Protein AF-A0A2L0VP18-F1 (afdb_monomer_lite)

Secondary structure (DSSP, 8-state):
--HHHHHHHHHHHHHHHHHHHHHHHHHHHHHHHHHHHHHHHHHTT--HHHHHHHHHHHHHHHHHHHHHHHHHHHHHHHHHHHHIIIIITTS----SGGGGGS-HHHHHHHHHHHHTT-

Radius of gyration: 21.33 Å; chains: 1; bounding box: 54×25×55 Å

Foldseek 3Di:
DVLVLLVVLQVVQVVLVVVLVVLVVVLVVLVVVLVVPVVVCVVVVHDCVVCVVVVVVSVVVNVVSVVVNVVSVVVSVVSLVVCVVVPNVLADHHDDCVQVVDDPVNVVRNVVSVVVSD

pLDDT: mean 86.92, std 15.22, range [45.62, 98.31]

Sequence (118 aa):
MLKERLEIAQKLAKEVHDVENAIDNAILKIGVLTSSMPEAQAAAKLSAVASDGAFAHLQGAIAAMLSGRSSVVALHNELASIKDKVGLKNIVVGYGDAGKLLPAKARANRDMASAKAA

Structure (mmCIF, N/CA/C/O backbone):
data_AF-A0A2L0VP18-F1
#
_entry.id   AF-A0A2L0VP18-F1
#
loop_
_atom_site.group_PDB
_atom_site.id
_atom_site.type_symbol
_atom_site.label_atom_id
_atom_site.label_alt_id
_atom_site.label_comp_id
_atom_site.label_asym_id
_atom_site.label_entity_id
_atom_site.label_seq_id
_atom_site.pdbx_PDB_ins_code
_atom_site.Cartn_x
_atom_site.Cartn_y
_atom_site.Cartn_z
_atom_site.occupancy
_atom_site.B_iso_or_equiv
_atom_site.auth_seq_id
_atom_site.auth_comp_id
_atom_site.auth_asym_id
_atom_site.auth_atom_id
_atom_site.pdbx_PDB_model_num
ATOM 1 N N . MET A 1 1 ? 20.002 5.982 -27.482 1.00 77.50 1 MET A N 1
ATOM 2 C CA . MET A 1 1 ? 19.433 4.666 -27.893 1.00 77.50 1 MET A CA 1
ATOM 3 C C . MET A 1 1 ? 20.116 3.483 -27.187 1.00 77.50 1 MET A C 1
ATOM 5 O O . MET A 1 1 ? 21.335 3.422 -27.138 1.00 77.50 1 MET A O 1
ATOM 9 N N . LEU A 1 2 ? 19.332 2.575 -26.592 1.00 89.56 2 LEU A N 1
ATOM 10 C CA . LEU A 1 2 ? 19.684 1.582 -25.548 1.00 89.56 2 LEU A CA 1
ATOM 11 C C . LEU A 1 2 ? 20.191 2.169 -24.218 1.00 89.56 2 LEU A C 1
ATOM 13 O O . LEU A 1 2 ? 19.537 1.920 -23.213 1.00 89.56 2 LEU A O 1
ATOM 17 N N . LYS A 1 3 ? 21.247 2.997 -24.205 1.00 90.19 3 LYS A N 1
ATOM 18 C CA . LYS A 1 3 ? 21.699 3.712 -22.986 1.00 90.19 3 LYS A CA 1
ATOM 19 C C . LYS A 1 3 ? 20.579 4.576 -22.390 1.00 90.19 3 LYS A C 1
ATOM 21 O O . LYS A 1 3 ? 20.182 4.384 -21.255 1.00 90.19 3 LYS A O 1
ATOM 26 N N . GLU A 1 4 ? 19.978 5.419 -23.218 1.00 94.56 4 GLU A N 1
ATOM 27 C CA . GLU A 1 4 ? 18.822 6.251 -22.856 1.00 94.56 4 GLU A CA 1
ATOM 28 C C . GLU A 1 4 ? 17.604 5.436 -22.381 1.00 94.56 4 GLU A C 1
ATOM 30 O O . GLU A 1 4 ? 16.955 5.783 -21.401 1.00 94.56 4 GLU A O 1
ATOM 35 N N . ARG A 1 5 ? 17.318 4.291 -23.024 1.00 93.62 5 ARG A N 1
ATOM 36 C CA . ARG A 1 5 ? 16.239 3.393 -22.574 1.00 93.62 5 ARG A CA 1
ATOM 37 C C . ARG A 1 5 ? 16.542 2.801 -21.199 1.00 93.62 5 ARG A C 1
ATOM 39 O O . ARG A 1 5 ? 15.630 2.646 -20.396 1.00 93.62 5 ARG A O 1
ATOM 46 N N . LEU A 1 6 ? 17.805 2.465 -20.943 1.00 91.44 6 LEU A N 1
ATOM 47 C CA . LEU A 1 6 ? 18.261 1.961 -19.654 1.00 91.44 6 LEU A CA 1
ATOM 48 C C . LEU A 1 6 ? 18.150 3.032 -18.564 1.00 91.44 6 LEU A C 1
ATOM 50 O O . LEU A 1 6 ? 17.638 2.731 -17.493 1.00 91.44 6 LEU A O 1
ATOM 54 N N . GLU A 1 7 ? 18.566 4.266 -18.843 1.00 92.69 7 GLU A N 1
ATOM 55 C CA . GLU A 1 7 ? 18.447 5.398 -17.913 1.00 92.69 7 GLU A CA 1
ATOM 56 C C . GLU A 1 7 ? 16.981 5.665 -17.544 1.00 92.69 7 GLU A C 1
ATOM 58 O O . GLU A 1 7 ? 16.643 5.757 -16.363 1.00 92.69 7 GLU A O 1
ATOM 63 N N . ILE A 1 8 ? 16.085 5.686 -18.538 1.00 94.38 8 ILE A N 1
ATOM 64 C CA . ILE A 1 8 ? 14.638 5.817 -18.313 1.00 94.38 8 ILE A CA 1
ATOM 65 C C . ILE A 1 8 ? 14.114 4.647 -17.470 1.00 94.38 8 ILE A C 1
ATOM 67 O O . ILE A 1 8 ? 13.386 4.863 -16.504 1.00 94.38 8 ILE A O 1
ATOM 71 N N . ALA A 1 9 ? 14.499 3.409 -17.790 1.00 92.81 9 ALA A N 1
ATOM 72 C CA . ALA A 1 9 ? 14.044 2.231 -17.056 1.00 92.81 9 ALA A CA 1
ATOM 73 C C . ALA A 1 9 ? 14.539 2.218 -15.598 1.00 92.81 9 ALA A C 1
ATOM 75 O O . ALA A 1 9 ? 13.789 1.845 -14.701 1.00 92.81 9 ALA A O 1
ATOM 76 N N . GLN A 1 10 ? 15.775 2.655 -15.340 1.00 90.06 10 GLN A N 1
ATOM 77 C CA . GLN A 1 10 ? 16.325 2.790 -13.988 1.00 90.06 10 GLN A CA 1
ATOM 78 C C . GLN A 1 10 ? 15.606 3.873 -13.186 1.00 90.06 10 GLN A C 1
ATOM 80 O O . GLN A 1 10 ? 15.278 3.648 -12.020 1.00 90.06 10 GLN A O 1
ATOM 85 N N . LYS A 1 11 ? 15.318 5.019 -13.815 1.00 94.12 11 LYS A N 1
ATOM 86 C CA . LYS A 1 11 ? 14.524 6.087 -13.205 1.00 94.12 11 LYS A CA 1
ATOM 87 C C . LYS A 1 11 ? 13.139 5.572 -12.804 1.00 94.12 11 LYS A C 1
ATOM 89 O O . LYS A 1 11 ? 12.776 5.680 -11.638 1.00 94.12 11 LYS A O 1
ATOM 94 N N . LEU A 1 12 ? 12.409 4.954 -13.734 1.00 94.75 12 LEU A N 1
ATOM 95 C CA . LEU A 1 12 ? 11.067 4.427 -13.468 1.00 94.75 12 LEU A CA 1
ATOM 96 C C . LEU A 1 12 ? 11.078 3.320 -12.405 1.00 94.75 12 LEU A C 1
ATOM 98 O O . LEU A 1 12 ? 10.198 3.288 -11.552 1.00 94.75 12 LEU A O 1
ATOM 102 N N . ALA A 1 13 ? 12.086 2.443 -12.405 1.00 92.12 13 ALA A N 1
ATOM 103 C CA . ALA A 1 13 ? 12.225 1.414 -11.374 1.00 92.12 13 ALA A CA 1
ATOM 104 C C . ALA A 1 13 ? 12.418 2.015 -9.973 1.00 92.12 13 ALA A C 1
ATOM 106 O O . ALA A 1 13 ? 11.881 1.485 -9.002 1.00 92.12 13 ALA A O 1
ATOM 107 N N . LYS A 1 14 ? 13.157 3.127 -9.863 1.00 92.69 14 LYS A N 1
ATOM 108 C CA . LYS A 1 14 ? 13.273 3.866 -8.604 1.00 92.69 14 LYS A CA 1
ATOM 109 C C . LYS A 1 14 ? 11.932 4.490 -8.206 1.00 92.69 14 LYS A C 1
ATOM 111 O O . LYS A 1 14 ? 11.512 4.324 -7.069 1.00 92.69 14 LYS A O 1
ATOM 116 N N . GLU A 1 15 ? 11.268 5.183 -9.127 1.00 95.88 15 GLU A N 1
ATOM 117 C CA . GLU A 1 15 ? 10.007 5.882 -8.850 1.00 95.88 15 GLU A CA 1
ATOM 118 C C . GLU A 1 15 ? 8.898 4.921 -8.404 1.00 95.88 15 GLU A C 1
ATOM 120 O O . GLU A 1 15 ? 8.218 5.190 -7.418 1.00 95.88 15 GLU A O 1
ATOM 125 N N . VAL A 1 16 ? 8.749 3.770 -9.066 1.00 95.31 16 VAL A N 1
ATOM 126 C CA . VAL A 1 16 ? 7.778 2.739 -8.661 1.00 95.31 16 VAL A CA 1
ATOM 127 C C . VAL A 1 16 ? 8.083 2.223 -7.259 1.00 95.31 16 VAL A C 1
ATOM 129 O O . VAL A 1 16 ? 7.175 2.140 -6.437 1.00 95.31 16 VAL A O 1
ATOM 132 N N . HIS A 1 17 ? 9.352 1.946 -6.958 1.00 92.94 17 HIS A N 1
ATOM 133 C CA . HIS A 1 17 ? 9.749 1.494 -5.629 1.00 92.94 17 HIS A CA 1
ATOM 134 C C . HIS A 1 17 ? 9.495 2.550 -4.541 1.00 92.94 17 HIS A C 1
ATOM 136 O O . HIS A 1 17 ? 9.030 2.223 -3.449 1.00 92.94 17 HIS A O 1
ATOM 142 N N . ASP A 1 18 ? 9.768 3.827 -4.826 1.00 95.38 18 ASP A N 1
ATOM 143 C CA . ASP A 1 18 ? 9.471 4.924 -3.901 1.00 95.38 18 ASP A CA 1
ATOM 144 C C . ASP A 1 18 ? 7.958 5.009 -3.616 1.00 95.38 18 ASP A C 1
ATOM 146 O O . ASP A 1 18 ? 7.558 5.208 -2.467 1.00 95.38 18 ASP A O 1
ATOM 150 N N . VAL A 1 19 ? 7.114 4.811 -4.636 1.00 97.06 19 VAL A N 1
ATOM 151 C CA . VAL A 1 19 ? 5.649 4.785 -4.492 1.00 97.06 19 VAL A CA 1
ATOM 152 C C . VAL A 1 19 ? 5.182 3.573 -3.681 1.00 97.06 19 VAL A C 1
ATOM 154 O O . VAL A 1 19 ? 4.369 3.744 -2.774 1.00 97.06 19 VAL A O 1
ATOM 157 N N . GLU A 1 20 ? 5.699 2.370 -3.954 1.00 95.25 20 GLU A N 1
ATOM 158 C CA . GLU A 1 20 ? 5.408 1.157 -3.168 1.00 95.25 20 GLU A CA 1
ATOM 159 C C . GLU A 1 20 ? 5.714 1.389 -1.679 1.00 95.25 20 GLU A C 1
ATOM 161 O O . GLU A 1 20 ? 4.850 1.185 -0.824 1.00 95.25 20 GLU A O 1
ATOM 166 N N . ASN A 1 21 ? 6.899 1.925 -1.373 1.00 95.50 21 ASN A N 1
ATOM 167 C CA . ASN A 1 21 ? 7.305 2.246 -0.004 1.00 95.50 21 ASN A CA 1
ATOM 168 C C . ASN A 1 21 ? 6.419 3.320 0.640 1.00 95.50 21 ASN A C 1
ATOM 170 O O . ASN A 1 21 ? 6.121 3.250 1.833 1.00 95.50 21 ASN A O 1
ATOM 174 N N . ALA A 1 22 ? 6.017 4.346 -0.113 1.00 97.12 22 ALA A N 1
ATOM 175 C CA . ALA A 1 22 ? 5.146 5.399 0.400 1.00 97.12 22 ALA A CA 1
ATOM 176 C C . ALA A 1 22 ? 3.764 4.846 0.780 1.00 97.12 22 ALA A C 1
ATOM 178 O O . ALA A 1 22 ? 3.240 5.186 1.844 1.00 97.12 22 ALA A O 1
ATOM 179 N N . ILE A 1 23 ? 3.202 3.960 -0.046 1.00 96.88 23 ILE A N 1
ATOM 180 C CA . ILE A 1 23 ? 1.925 3.295 0.234 1.00 96.88 23 ILE A CA 1
ATOM 181 C C . ILE A 1 23 ? 2.050 2.376 1.451 1.00 96.88 23 ILE A C 1
ATOM 183 O O . ILE A 1 23 ? 1.207 2.445 2.344 1.00 96.88 23 ILE A O 1
ATOM 187 N N . ASP A 1 24 ? 3.110 1.574 1.544 1.00 96.62 24 ASP A N 1
ATOM 188 C CA . ASP A 1 24 ? 3.329 0.682 2.689 1.00 96.62 24 ASP A CA 1
ATOM 189 C C . ASP A 1 24 ? 3.483 1.471 4.003 1.00 96.62 24 ASP A C 1
ATOM 191 O O . ASP A 1 24 ? 2.895 1.117 5.029 1.00 96.62 24 ASP A O 1
ATOM 195 N N . ASN A 1 25 ? 4.183 2.609 3.970 1.00 97.69 25 ASN A N 1
ATOM 196 C CA . ASN A 1 25 ? 4.265 3.517 5.114 1.00 97.69 25 ASN A CA 1
ATOM 197 C C . ASN A 1 25 ? 2.904 4.134 5.475 1.00 97.69 25 ASN A C 1
ATOM 199 O O . ASN A 1 25 ? 2.586 4.263 6.659 1.00 97.69 25 ASN A O 1
ATOM 203 N N . ALA A 1 26 ? 2.083 4.501 4.488 1.00 97.62 26 ALA A N 1
ATOM 204 C CA . ALA A 1 26 ? 0.731 4.999 4.731 1.00 97.62 26 ALA A CA 1
ATOM 205 C C . ALA A 1 26 ? -0.166 3.920 5.366 1.00 97.62 26 ALA A C 1
ATOM 207 O O . ALA A 1 26 ? -0.871 4.206 6.335 1.00 97.62 26 ALA A O 1
ATOM 208 N N . ILE A 1 27 ? -0.067 2.670 4.897 1.00 98.06 27 ILE A N 1
ATOM 209 C CA . ILE A 1 27 ? -0.765 1.508 5.467 1.00 98.06 27 ILE A CA 1
ATOM 210 C C . ILE A 1 27 ? -0.335 1.267 6.923 1.00 98.06 27 ILE A C 1
ATOM 212 O O . ILE A 1 27 ? -1.162 0.976 7.787 1.00 98.06 27 ILE A O 1
ATOM 216 N N . LEU A 1 28 ? 0.946 1.442 7.244 1.00 98.31 28 LEU A N 1
ATOM 217 C CA . LEU A 1 28 ? 1.406 1.355 8.630 1.00 98.31 28 LEU A CA 1
ATOM 218 C C . LEU A 1 28 ? 0.738 2.424 9.507 1.00 98.31 28 LEU A C 1
ATOM 220 O O . LEU A 1 28 ? 0.237 2.118 10.590 1.00 98.31 28 LEU A O 1
ATOM 224 N N . LYS A 1 29 ? 0.701 3.681 9.050 1.00 98.19 29 LYS A N 1
ATOM 225 C CA . LYS A 1 29 ? 0.106 4.788 9.818 1.00 98.19 29 LYS A CA 1
ATOM 226 C C . LYS A 1 29 ? -1.404 4.636 9.985 1.00 98.19 29 LYS A C 1
ATOM 228 O O . LYS A 1 29 ? -1.907 4.897 11.078 1.00 98.19 29 LYS A O 1
ATOM 233 N N . ILE A 1 30 ? -2.118 4.176 8.955 1.00 97.25 30 ILE A N 1
ATOM 234 C CA . ILE A 1 30 ? -3.562 3.935 9.060 1.00 97.25 30 ILE A CA 1
ATOM 235 C C . ILE A 1 30 ? -3.865 2.762 9.998 1.00 97.25 30 ILE A C 1
ATOM 237 O O . ILE A 1 30 ? -4.838 2.827 10.742 1.00 97.25 30 ILE A O 1
ATOM 241 N N . GLY A 1 31 ? -3.006 1.737 10.045 1.00 97.56 31 GLY A N 1
ATOM 242 C CA . GLY A 1 31 ? -3.111 0.647 11.016 1.00 97.56 31 GLY A CA 1
ATOM 243 C C . GLY A 1 31 ? -3.010 1.141 12.461 1.00 97.56 31 GLY A C 1
ATOM 244 O O . GLY A 1 31 ? -3.858 0.806 13.283 1.00 97.56 31 GLY A O 1
ATOM 245 N N . VAL A 1 32 ? -2.039 2.014 12.759 1.00 98.19 32 VAL A N 1
ATOM 246 C CA . VAL A 1 32 ? -1.917 2.649 14.087 1.00 98.19 32 VAL A CA 1
ATOM 247 C C . VAL A 1 32 ? -3.176 3.448 14.435 1.00 98.19 32 VAL A C 1
ATOM 249 O O . VAL A 1 32 ? -3.711 3.301 15.534 1.00 98.19 32 VAL A O 1
ATOM 252 N N . LEU A 1 33 ? -3.684 4.254 13.496 1.00 97.50 33 LEU A N 1
ATOM 253 C CA . LEU A 1 33 ? -4.907 5.031 13.709 1.00 97.50 33 LEU A CA 1
ATOM 254 C C . LEU A 1 33 ? -6.114 4.120 13.981 1.00 97.50 33 LEU A C 1
ATOM 256 O O . LEU A 1 33 ? -6.865 4.370 14.923 1.00 97.50 33 LEU A O 1
ATOM 260 N N . THR A 1 34 ? -6.247 3.042 13.208 1.00 97.31 34 THR A N 1
ATOM 261 C CA . THR A 1 34 ? -7.323 2.046 13.334 1.00 97.31 34 THR A CA 1
ATOM 262 C C . THR A 1 34 ? -7.378 1.446 14.730 1.00 97.31 34 THR A C 1
ATOM 264 O O . THR A 1 34 ? -8.460 1.351 15.304 1.00 97.31 34 THR A O 1
ATOM 267 N N . SER A 1 35 ? -6.224 1.101 15.304 1.00 97.00 35 SER A N 1
ATOM 268 C CA . SER A 1 35 ? -6.151 0.585 16.674 1.00 97.00 35 SER A CA 1
ATOM 269 C C . SER A 1 35 ? -6.467 1.655 17.723 1.00 97.00 35 SER A C 1
ATOM 271 O O . SER A 1 35 ? -7.119 1.364 18.719 1.00 97.00 35 SER A O 1
ATOM 273 N N . SER A 1 36 ? -6.056 2.906 17.494 1.00 97.44 36 SER A N 1
ATOM 274 C CA . SER A 1 36 ? -6.240 3.993 18.469 1.00 97.44 36 SER A CA 1
ATOM 275 C C . SER A 1 36 ? -7.671 4.544 18.552 1.00 97.44 36 SER A C 1
ATOM 277 O O . SER A 1 36 ? -8.070 5.072 19.589 1.00 97.44 36 SER A O 1
ATOM 279 N N . MET A 1 37 ? -8.464 4.444 17.479 1.00 97.00 37 MET A N 1
ATOM 280 C CA . MET A 1 37 ? -9.805 5.039 17.429 1.00 97.00 37 MET A CA 1
ATOM 281 C C . MET A 1 37 ? -10.789 4.429 18.445 1.00 97.00 37 MET A C 1
ATOM 283 O O . MET A 1 37 ? -11.440 5.201 19.155 1.00 97.00 37 MET A O 1
ATOM 287 N N . PRO A 1 38 ? -10.898 3.091 18.589 1.00 95.88 38 PRO A N 1
ATOM 288 C CA . PRO A 1 38 ? -11.742 2.487 19.621 1.00 95.88 38 PRO A CA 1
ATOM 289 C C . PRO A 1 38 ? -11.305 2.857 21.045 1.00 95.88 38 PRO A C 1
ATOM 291 O O . PRO A 1 38 ? -12.154 3.109 21.900 1.00 95.88 38 PRO A O 1
ATOM 294 N N . GLU A 1 39 ? -9.994 2.935 21.300 1.00 96.31 39 GLU A N 1
ATOM 295 C CA . GLU A 1 39 ? -9.449 3.342 22.603 1.00 96.31 39 GLU A CA 1
ATOM 296 C C . GLU A 1 39 ? -9.832 4.789 22.939 1.00 96.31 39 GLU A C 1
ATOM 298 O O . GLU A 1 39 ? -10.341 5.064 24.028 1.00 96.31 39 GLU A O 1
ATOM 303 N N . ALA A 1 40 ? -9.660 5.709 21.984 1.00 96.25 40 ALA A N 1
ATOM 304 C CA . ALA A 1 40 ? -10.038 7.112 22.138 1.00 96.25 40 ALA A CA 1
ATOM 305 C C . ALA A 1 40 ? -11.546 7.276 22.377 1.00 96.25 40 ALA A C 1
ATOM 307 O O . ALA A 1 40 ? -11.966 8.060 23.229 1.00 96.25 40 ALA A O 1
ATOM 308 N N . GLN A 1 41 ? -12.367 6.498 21.670 1.00 96.00 41 GLN A N 1
ATOM 309 C CA . GLN A 1 41 ? -13.813 6.486 21.861 1.00 96.00 41 GLN A CA 1
ATOM 310 C C . GLN A 1 41 ? -14.200 6.022 23.273 1.00 96.00 41 GLN A C 1
ATOM 312 O O . GLN A 1 41 ? -15.029 6.661 23.926 1.00 96.00 41 GLN A O 1
ATOM 317 N N . ALA A 1 42 ? -13.588 4.937 23.757 1.00 95.38 42 ALA A N 1
ATOM 318 C CA . ALA A 1 42 ? -13.828 4.418 25.100 1.00 95.38 42 ALA A CA 1
ATOM 319 C C . ALA A 1 42 ? -13.397 5.425 26.178 1.00 95.38 42 ALA A C 1
ATOM 321 O O . ALA A 1 42 ? -14.161 5.698 27.107 1.00 95.38 42 ALA A O 1
ATOM 322 N N . ALA A 1 43 ? -12.220 6.039 26.025 1.00 97.12 43 ALA A N 1
ATOM 323 C CA . ALA A 1 43 ? -11.718 7.072 26.932 1.00 97.12 43 ALA A CA 1
ATOM 324 C C . ALA A 1 43 ? -12.645 8.300 26.990 1.00 97.12 43 ALA A C 1
ATOM 326 O O . ALA A 1 43 ? -12.861 8.869 28.060 1.00 97.12 43 ALA A O 1
ATOM 327 N N . ALA A 1 44 ? -13.250 8.667 25.858 1.00 97.12 44 ALA A N 1
ATOM 328 C CA . ALA A 1 44 ? -14.224 9.751 25.757 1.00 97.12 44 ALA A CA 1
ATOM 329 C C . ALA A 1 44 ? -15.644 9.369 26.224 1.00 97.12 44 ALA A C 1
ATOM 331 O O . ALA A 1 44 ? -16.536 10.217 26.199 1.00 97.12 44 ALA A O 1
ATOM 332 N N . LYS A 1 45 ? -15.876 8.119 26.657 1.00 96.69 45 LYS A N 1
ATOM 333 C CA . LYS A 1 45 ? -17.196 7.585 27.051 1.00 96.69 45 LYS A CA 1
ATOM 334 C C . LYS A 1 45 ? -18.261 7.739 25.954 1.00 96.69 45 LYS A C 1
ATOM 336 O O . LYS A 1 45 ? -19.440 7.934 26.248 1.00 96.69 45 LYS A O 1
ATOM 341 N N . LEU A 1 46 ? -17.848 7.650 24.689 1.00 95.19 46 LEU A N 1
ATOM 342 C CA . LEU A 1 46 ? -18.742 7.722 23.535 1.00 95.19 46 LEU A CA 1
ATOM 343 C C . LEU A 1 46 ? -19.302 6.335 23.193 1.00 95.19 46 LEU A C 1
ATOM 345 O O . LEU A 1 46 ? -18.590 5.327 23.232 1.00 95.19 46 LEU A O 1
ATOM 349 N N . SER A 1 47 ? -20.582 6.278 22.819 1.00 94.81 47 SER A N 1
ATOM 350 C CA . SER A 1 47 ? -21.181 5.047 22.294 1.00 94.81 47 SER A CA 1
ATOM 351 C C . SER A 1 47 ? -20.617 4.718 20.907 1.00 94.81 47 SER A C 1
ATOM 353 O O . SER A 1 47 ? -20.196 5.610 20.175 1.00 94.81 47 SER A O 1
ATOM 355 N N . ALA A 1 48 ? -20.654 3.442 20.516 1.00 90.25 48 ALA A N 1
ATOM 356 C CA . ALA A 1 48 ? -20.222 3.012 19.180 1.00 90.25 48 ALA A CA 1
ATOM 357 C C . ALA A 1 48 ? -21.017 3.678 18.047 1.00 90.25 48 ALA A C 1
ATOM 359 O O . ALA A 1 48 ? -20.471 3.978 16.994 1.00 90.25 48 ALA A O 1
ATOM 360 N N . VAL A 1 49 ? -22.294 3.982 18.287 1.00 94.38 49 VAL A N 1
ATOM 361 C CA . VAL A 1 49 ? -23.144 4.674 17.310 1.00 94.38 49 VAL A CA 1
ATOM 362 C C . VAL A 1 49 ? -22.641 6.096 17.036 1.00 94.38 49 VAL A C 1
ATOM 364 O O . VAL A 1 49 ? -22.765 6.583 15.918 1.00 94.38 49 VAL A O 1
ATOM 367 N N . ALA A 1 50 ? -22.040 6.765 18.028 1.00 92.12 50 ALA A N 1
ATOM 368 C CA . ALA A 1 50 ? -21.564 8.139 17.877 1.00 92.12 50 ALA A CA 1
ATOM 369 C C . ALA A 1 50 ? -20.369 8.273 16.911 1.00 92.12 50 ALA A C 1
ATOM 371 O O . ALA A 1 50 ? -20.139 9.356 16.378 1.00 92.12 50 ALA A O 1
ATOM 372 N N . SER A 1 51 ? -19.610 7.197 16.684 1.00 91.31 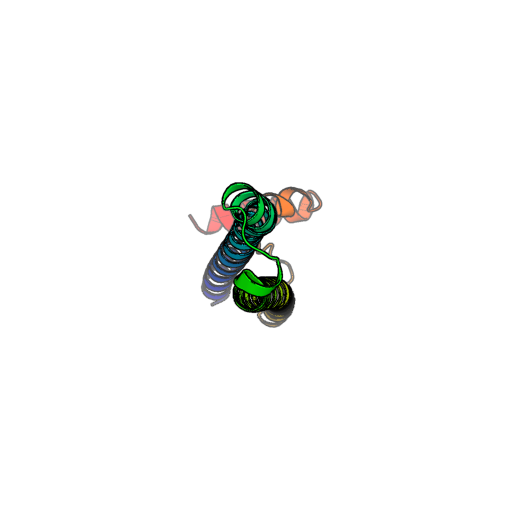51 SER A N 1
ATOM 373 C CA . SER A 1 51 ? -18.393 7.176 15.859 1.00 91.31 51 SER A CA 1
ATOM 374 C C . SER A 1 51 ? -18.516 6.322 14.592 1.00 91.31 51 SER A C 1
ATOM 376 O O . SER A 1 51 ? -17.576 6.302 13.798 1.00 91.31 51 SER A O 1
ATOM 378 N N . ASP A 1 52 ? -19.649 5.650 14.365 1.00 94.31 52 ASP A N 1
ATOM 379 C CA . ASP A 1 52 ? -19.848 4.695 13.263 1.00 94.31 52 ASP A CA 1
ATOM 380 C C . ASP A 1 52 ? -19.469 5.279 11.889 1.00 94.31 52 ASP A C 1
ATOM 382 O O . ASP A 1 52 ? -18.672 4.704 11.148 1.00 94.31 52 ASP A O 1
ATOM 386 N N . GLY A 1 53 ? -19.913 6.507 11.596 1.00 97.19 53 GLY A N 1
ATOM 387 C CA . GLY A 1 53 ? -19.546 7.204 10.359 1.00 97.19 53 GLY A CA 1
ATOM 388 C C . GLY A 1 53 ? -18.038 7.457 10.211 1.00 97.19 53 GLY A C 1
ATOM 389 O O . GLY A 1 53 ? -17.496 7.358 9.110 1.00 97.19 53 GLY A O 1
ATOM 390 N N . ALA A 1 54 ? -17.324 7.721 11.310 1.00 96.00 54 ALA A N 1
ATOM 391 C CA . ALA A 1 54 ? -15.870 7.879 11.280 1.00 96.00 54 ALA A CA 1
ATOM 392 C C . ALA A 1 54 ? -15.168 6.547 10.968 1.00 96.00 54 ALA A C 1
ATOM 394 O O . ALA A 1 54 ? -14.224 6.524 10.175 1.00 96.00 54 ALA A O 1
ATOM 395 N N . PHE A 1 55 ? -15.654 5.433 11.526 1.00 96.62 55 PHE A N 1
ATOM 396 C CA . PHE A 1 55 ? -15.158 4.096 11.190 1.00 96.62 55 PHE A CA 1
ATOM 397 C C . PHE A 1 55 ? -15.467 3.705 9.741 1.00 96.62 55 PHE A C 1
ATOM 399 O O . PHE A 1 55 ? -14.612 3.106 9.090 1.00 96.62 55 PHE A O 1
ATOM 406 N N . ALA A 1 56 ? -16.615 4.107 9.190 1.00 97.88 56 ALA A N 1
ATOM 407 C CA . ALA A 1 56 ? -16.929 3.899 7.777 1.00 97.88 56 ALA A CA 1
ATOM 408 C C . ALA A 1 56 ? -15.942 4.634 6.847 1.00 97.88 56 ALA A C 1
ATOM 410 O O . ALA A 1 56 ? -15.459 4.064 5.864 1.00 97.88 56 ALA A O 1
ATOM 411 N N . HIS A 1 57 ? -15.569 5.877 7.173 1.00 98.12 57 HIS A N 1
ATOM 412 C CA . HIS A 1 57 ? -14.534 6.606 6.430 1.00 98.12 57 HIS A CA 1
ATOM 413 C C . HIS A 1 57 ? -13.151 5.963 6.570 1.00 98.12 57 HIS A C 1
ATOM 415 O O . HIS A 1 57 ? -12.436 5.832 5.573 1.00 98.12 57 HIS A O 1
ATOM 421 N N . LEU A 1 58 ? -12.789 5.523 7.779 1.00 97.50 58 LEU A N 1
ATOM 422 C CA . LEU A 1 58 ? -11.542 4.802 8.021 1.00 97.50 58 LEU A CA 1
ATOM 423 C C . LEU A 1 58 ? -11.479 3.510 7.190 1.00 97.50 58 LEU A C 1
ATOM 425 O O . LEU A 1 58 ? -10.480 3.270 6.515 1.00 97.50 58 LEU A O 1
ATOM 429 N N . GLN A 1 59 ? -12.554 2.717 7.172 1.00 97.81 59 GLN A N 1
ATOM 430 C CA . GLN A 1 59 ? -12.668 1.520 6.337 1.00 97.81 59 GLN A CA 1
ATOM 431 C C . GLN A 1 59 ? -12.441 1.853 4.856 1.00 97.81 59 GLN A C 1
ATOM 433 O O . GLN A 1 59 ? -11.668 1.168 4.183 1.00 97.81 59 GLN A O 1
ATOM 438 N N . GLY A 1 60 ? -13.085 2.909 4.348 1.00 98.12 60 GLY A N 1
ATOM 439 C CA . GLY A 1 60 ? -12.917 3.357 2.965 1.00 98.12 60 GLY A CA 1
ATOM 440 C C . GLY A 1 60 ? -11.468 3.727 2.636 1.00 98.12 60 GLY A C 1
ATOM 441 O O . GLY A 1 60 ? -10.941 3.310 1.604 1.00 98.12 60 GLY A O 1
ATOM 442 N N . ALA A 1 61 ? -10.795 4.445 3.536 1.00 97.88 61 ALA A N 1
ATOM 443 C CA . ALA A 1 61 ? -9.392 4.812 3.375 1.00 97.88 61 ALA A CA 1
ATOM 444 C C . ALA A 1 61 ? -8.461 3.583 3.373 1.00 97.88 61 ALA A C 1
ATOM 446 O O . ALA A 1 61 ? -7.591 3.484 2.506 1.00 97.88 61 ALA A O 1
ATOM 447 N N . ILE A 1 62 ? -8.675 2.613 4.272 1.00 97.44 62 ILE A N 1
ATOM 448 C CA . ILE A 1 62 ? -7.903 1.356 4.313 1.00 97.44 62 ILE A CA 1
ATOM 449 C C . ILE A 1 62 ? -8.076 0.577 3.007 1.00 97.44 62 ILE A C 1
ATOM 451 O O . ILE A 1 62 ? -7.091 0.167 2.390 1.00 97.44 62 ILE A O 1
ATOM 455 N N . ALA A 1 63 ? -9.322 0.395 2.561 1.00 97.94 63 ALA A N 1
ATOM 456 C CA . ALA A 1 63 ? -9.623 -0.333 1.334 1.00 97.94 63 ALA A CA 1
ATOM 4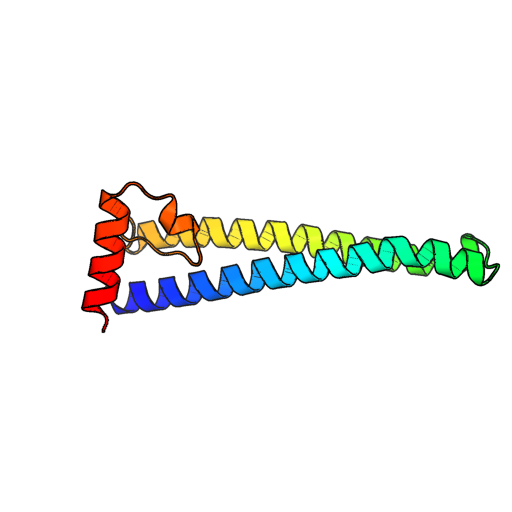57 C C . ALA A 1 63 ? -8.960 0.320 0.110 1.00 97.94 63 ALA A C 1
ATOM 459 O O . ALA A 1 63 ? -8.354 -0.372 -0.712 1.00 97.94 63 ALA A O 1
ATOM 460 N N . ALA A 1 64 ? -9.015 1.652 0.018 1.00 97.19 64 ALA A N 1
ATOM 461 C CA . ALA A 1 64 ? -8.376 2.403 -1.056 1.00 97.19 64 ALA A CA 1
ATOM 462 C C . ALA A 1 64 ? -6.847 2.235 -1.056 1.00 97.19 64 ALA A C 1
ATOM 464 O O . ALA A 1 64 ? -6.266 1.999 -2.115 1.00 97.19 64 ALA A O 1
ATOM 465 N N . MET A 1 65 ? -6.192 2.289 0.110 1.00 96.25 65 MET A N 1
ATOM 466 C CA . MET A 1 65 ? -4.738 2.098 0.212 1.00 96.25 65 MET A CA 1
ATOM 467 C C . MET A 1 65 ? -4.305 0.682 -0.186 1.00 96.25 65 MET A C 1
ATOM 469 O O . MET A 1 65 ? -3.356 0.526 -0.953 1.00 96.25 65 MET A O 1
ATOM 473 N N . LEU A 1 66 ? -5.014 -0.351 0.281 1.00 97.31 66 LEU A N 1
ATOM 474 C CA . LEU A 1 66 ? -4.707 -1.745 -0.062 1.00 97.31 66 LEU A CA 1
ATOM 475 C C . LEU A 1 66 ? -4.925 -2.030 -1.554 1.00 97.31 66 LEU A C 1
ATOM 477 O O . LEU A 1 66 ? -4.105 -2.699 -2.184 1.00 97.31 66 LEU A O 1
ATOM 481 N N . SER A 1 67 ? -5.990 -1.480 -2.140 1.00 97.69 67 SER A N 1
ATOM 482 C CA . SER A 1 67 ? -6.238 -1.560 -3.584 1.00 97.69 67 SER A CA 1
ATOM 483 C C . SER A 1 67 ? -5.166 -0.817 -4.392 1.00 97.69 67 SER A C 1
ATOM 485 O O . SER A 1 67 ? -4.640 -1.340 -5.380 1.00 97.69 67 SER A O 1
ATOM 487 N N . GLY A 1 68 ? -4.774 0.377 -3.933 1.00 96.50 68 GLY A N 1
ATOM 488 C CA . GLY A 1 68 ? -3.687 1.162 -4.514 1.00 96.50 68 GLY A CA 1
ATOM 489 C C . GLY A 1 68 ? -2.366 0.395 -4.518 1.00 96.50 68 GLY A C 1
ATOM 490 O O . GLY A 1 68 ? -1.714 0.313 -5.557 1.00 96.50 68 GLY A O 1
ATOM 491 N N . ARG A 1 69 ? -2.019 -0.262 -3.404 1.00 96.25 69 ARG A N 1
ATOM 492 C CA . ARG A 1 69 ? -0.837 -1.129 -3.300 1.00 96.25 69 ARG A CA 1
ATOM 493 C C . ARG A 1 69 ? -0.836 -2.228 -4.361 1.00 96.25 69 ARG A C 1
ATOM 495 O O . ARG A 1 69 ? 0.135 -2.362 -5.101 1.00 96.25 69 ARG A O 1
ATOM 502 N N . SER A 1 70 ? -1.926 -2.989 -4.471 1.00 97.56 70 SER A N 1
ATOM 503 C CA . SER A 1 70 ? -2.047 -4.051 -5.481 1.00 97.56 70 SER A CA 1
ATOM 504 C C . SER A 1 70 ? -1.926 -3.512 -6.908 1.00 97.56 70 SER A C 1
ATOM 506 O O . SER A 1 70 ? -1.284 -4.136 -7.750 1.00 97.56 70 SER A O 1
ATOM 508 N N . SER A 1 71 ? -2.491 -2.332 -7.173 1.00 98.19 71 SER A N 1
ATOM 509 C CA . SER A 1 71 ? -2.422 -1.683 -8.486 1.00 98.19 71 SER A CA 1
ATOM 510 C C . SER A 1 71 ? -0.994 -1.262 -8.851 1.00 98.19 71 SER A C 1
ATOM 512 O O . SER A 1 71 ? -0.564 -1.470 -9.984 1.00 98.19 71 SER A O 1
ATOM 514 N N . VAL A 1 72 ? -0.228 -0.726 -7.895 1.00 96.94 72 VAL A N 1
ATOM 515 C CA . VAL A 1 72 ? 1.175 -0.336 -8.116 1.00 96.94 72 VAL A CA 1
ATOM 516 C C . VAL A 1 72 ? 2.072 -1.560 -8.319 1.00 96.94 72 VAL A C 1
ATOM 518 O O . VAL A 1 72 ? 2.905 -1.553 -9.221 1.00 96.94 72 VAL A O 1
ATOM 521 N N . VAL A 1 73 ? 1.856 -2.647 -7.574 1.00 96.12 73 VAL A N 1
ATOM 522 C CA . VAL A 1 73 ? 2.582 -3.911 -7.796 1.00 96.12 73 VAL A CA 1
ATOM 523 C C . VAL A 1 73 ? 2.279 -4.489 -9.184 1.00 96.12 73 VAL A C 1
ATOM 525 O O . VAL A 1 73 ? 3.175 -4.978 -9.873 1.00 96.12 73 VAL A O 1
ATOM 528 N N . ALA A 1 74 ? 1.027 -4.419 -9.644 1.00 97.00 74 ALA A N 1
ATOM 529 C CA . ALA A 1 74 ? 0.676 -4.826 -11.003 1.00 97.00 74 ALA A CA 1
ATOM 530 C C . ALA A 1 74 ? 1.377 -3.951 -12.060 1.00 97.00 74 ALA A C 1
ATOM 532 O O . ALA A 1 74 ? 1.936 -4.483 -13.020 1.00 97.00 74 ALA A O 1
ATOM 533 N N . LEU A 1 75 ? 1.420 -2.629 -11.850 1.00 96.94 75 LEU A N 1
ATOM 534 C CA . LEU A 1 75 ? 2.162 -1.693 -12.699 1.00 96.94 75 LEU A CA 1
ATOM 535 C C . LEU A 1 75 ? 3.660 -2.031 -12.753 1.00 96.94 75 LEU A C 1
ATOM 537 O O . LEU A 1 75 ? 4.231 -2.060 -13.841 1.00 96.94 75 LEU A O 1
ATOM 541 N N . HIS A 1 76 ? 4.291 -2.323 -11.612 1.00 94.94 76 HIS A N 1
ATOM 542 C CA . HIS A 1 76 ? 5.688 -2.758 -11.542 1.00 94.94 76 HIS A CA 1
ATOM 543 C C . HIS A 1 76 ? 5.925 -3.977 -12.446 1.00 94.94 76 HIS A C 1
ATOM 545 O O . HIS A 1 76 ? 6.817 -3.960 -13.298 1.00 94.94 76 HIS A O 1
ATOM 551 N N . ASN A 1 77 ? 5.093 -5.012 -12.321 1.00 93.38 77 ASN A N 1
ATOM 552 C CA . ASN A 1 77 ? 5.217 -6.223 -13.131 1.00 93.38 77 ASN A CA 1
ATOM 553 C C . ASN A 1 77 ? 5.044 -5.945 -14.635 1.00 93.38 77 ASN A C 1
ATOM 555 O O . ASN A 1 77 ? 5.793 -6.488 -15.452 1.00 93.38 77 ASN A O 1
ATOM 559 N N . GLU A 1 78 ? 4.115 -5.066 -15.018 1.00 96.25 78 GLU A N 1
ATOM 560 C CA . GLU A 1 78 ? 3.940 -4.684 -16.424 1.00 96.25 78 GLU A CA 1
ATOM 561 C C . GLU A 1 78 ? 5.147 -3.893 -16.955 1.00 96.25 78 GLU A C 1
ATOM 563 O O . GLU A 1 78 ? 5.635 -4.162 -18.053 1.00 96.25 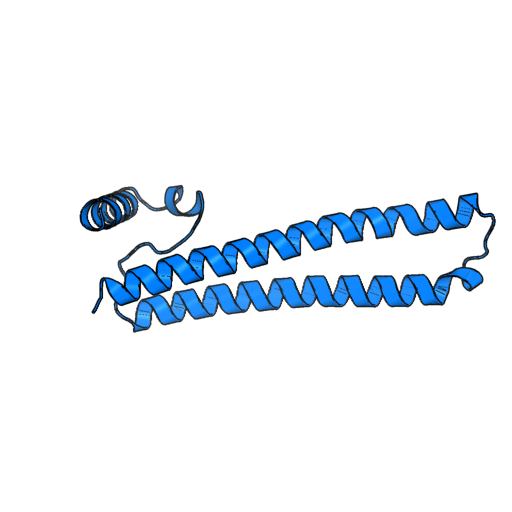78 GLU A O 1
ATOM 568 N N . LEU A 1 79 ? 5.715 -2.980 -16.163 1.00 94.12 79 LEU A N 1
ATOM 569 C CA . LEU A 1 79 ? 6.941 -2.265 -16.531 1.00 94.12 79 LEU A CA 1
ATOM 570 C C . LEU A 1 79 ? 8.134 -3.219 -16.694 1.00 94.12 79 LEU A C 1
ATOM 572 O O . LEU A 1 79 ? 8.940 -3.046 -17.614 1.00 94.12 79 LEU A O 1
ATOM 576 N N . ALA A 1 80 ? 8.223 -4.264 -15.867 1.00 90.56 80 ALA A N 1
ATOM 577 C CA . ALA A 1 80 ? 9.219 -5.321 -16.026 1.00 90.56 80 ALA A CA 1
ATOM 578 C C . ALA A 1 80 ? 9.030 -6.105 -17.341 1.00 90.56 80 ALA A C 1
ATOM 580 O O . ALA A 1 80 ? 10.011 -6.409 -18.018 1.00 90.56 80 ALA A O 1
ATOM 581 N N . SER A 1 81 ? 7.787 -6.362 -17.760 1.00 92.62 81 SER A N 1
ATOM 582 C CA . SER A 1 81 ? 7.466 -6.961 -19.067 1.00 92.62 81 SER A CA 1
ATOM 583 C C . SER A 1 81 ? 7.835 -6.037 -20.237 1.00 92.62 81 SER A C 1
ATOM 585 O O . SER A 1 81 ? 8.412 -6.472 -21.239 1.00 92.62 81 SER A O 1
ATOM 587 N N . ILE A 1 82 ? 7.571 -4.733 -20.116 1.00 94.12 82 ILE A N 1
ATOM 588 C CA . ILE A 1 82 ? 7.931 -3.734 -21.133 1.00 94.12 82 ILE A CA 1
ATOM 589 C C . ILE A 1 82 ? 9.452 -3.631 -21.289 1.00 94.12 82 ILE A C 1
ATOM 591 O O . ILE A 1 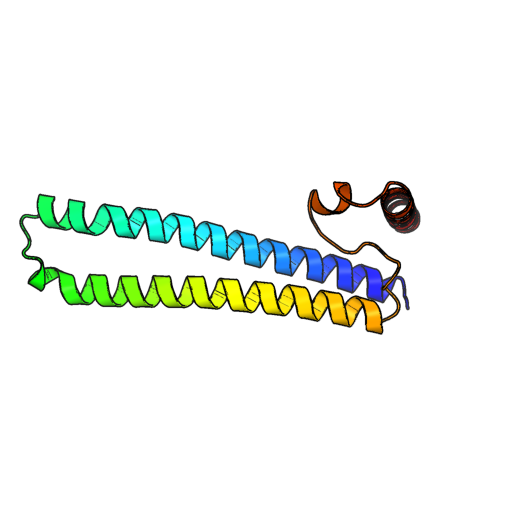82 ? 9.937 -3.585 -22.422 1.00 94.12 82 ILE A O 1
ATOM 595 N N . LYS A 1 83 ? 10.215 -3.661 -20.186 1.00 90.81 83 LYS A N 1
ATOM 596 C CA . LYS A 1 83 ? 11.690 -3.695 -20.196 1.00 90.81 83 LYS A CA 1
ATOM 597 C C . LYS A 1 83 ? 12.213 -4.772 -21.157 1.00 90.81 83 LYS A C 1
ATOM 599 O O . LYS A 1 83 ? 13.120 -4.514 -21.955 1.00 90.81 83 LYS A O 1
ATOM 604 N N . ASP A 1 84 ? 11.623 -5.963 -21.120 1.00 90.69 84 ASP A N 1
ATOM 605 C CA . ASP A 1 84 ? 12.035 -7.076 -21.975 1.00 90.69 84 ASP A CA 1
ATOM 606 C C . ASP A 1 84 ? 11.777 -6.786 -23.461 1.00 90.69 84 ASP A C 1
ATOM 608 O O . ASP A 1 84 ? 12.634 -7.066 -24.304 1.00 90.69 84 ASP A O 1
ATOM 612 N N . LYS A 1 85 ? 10.643 -6.148 -23.778 1.00 92.00 85 LYS A N 1
ATOM 613 C CA . LYS A 1 85 ? 10.236 -5.777 -25.146 1.00 92.00 85 LYS A CA 1
ATOM 614 C C . LYS A 1 85 ? 11.088 -4.652 -25.746 1.00 92.00 85 LYS A C 1
ATOM 616 O O . LYS A 1 85 ? 11.230 -4.582 -26.963 1.00 92.00 85 LYS A O 1
ATOM 621 N N . VAL A 1 86 ? 11.698 -3.793 -24.923 1.00 91.31 86 VAL A N 1
ATOM 622 C CA . VAL A 1 86 ? 12.507 -2.643 -25.387 1.00 91.31 86 VAL A CA 1
ATOM 623 C C . VAL A 1 86 ? 14.015 -2.927 -25.481 1.00 91.31 86 VAL A C 1
ATOM 625 O O . VAL A 1 86 ? 14.832 -2.006 -25.611 1.00 91.31 86 VAL A O 1
ATOM 628 N N . GLY A 1 87 ? 14.399 -4.208 -25.443 1.00 90.88 87 GLY A N 1
ATOM 629 C CA . GLY A 1 87 ? 15.782 -4.659 -25.619 1.00 90.88 87 GLY A CA 1
ATOM 630 C C . GLY A 1 87 ? 16.624 -4.646 -24.341 1.00 90.88 87 GLY A C 1
ATOM 631 O O . GLY A 1 87 ? 17.848 -4.704 -24.423 1.00 90.88 87 GLY A O 1
ATOM 632 N N . LEU A 1 88 ? 15.991 -4.579 -23.166 1.00 90.56 88 LEU A N 1
ATOM 633 C CA . LEU A 1 88 ? 16.662 -4.587 -21.861 1.00 90.56 88 LEU A CA 1
ATOM 634 C C . LEU A 1 88 ? 16.488 -5.925 -21.111 1.00 90.56 88 LEU A C 1
ATOM 636 O O . LEU A 1 88 ? 16.824 -6.019 -19.933 1.00 90.56 88 LEU A O 1
ATOM 640 N N . LYS A 1 89 ? 16.006 -6.980 -21.784 1.00 87.06 89 LYS A N 1
ATOM 641 C CA . LYS A 1 89 ? 15.736 -8.306 -21.192 1.00 87.06 89 LYS A CA 1
ATOM 642 C C . LYS A 1 89 ? 16.908 -8.884 -20.393 1.00 87.06 89 LYS A C 1
ATOM 644 O O . LYS A 1 89 ? 16.736 -9.359 -19.276 1.00 87.06 89 LYS A O 1
ATOM 649 N N . ASN A 1 90 ? 18.114 -8.800 -20.953 1.00 84.69 90 ASN A N 1
ATOM 650 C CA . ASN A 1 90 ? 19.334 -9.340 -20.340 1.00 84.69 90 ASN A CA 1
ATOM 651 C C . ASN A 1 90 ? 20.038 -8.339 -19.406 1.00 84.69 90 ASN A C 1
ATOM 653 O O . ASN A 1 90 ? 21.144 -8.612 -18.937 1.00 84.69 90 ASN A O 1
ATOM 657 N N . ILE A 1 91 ? 19.427 -7.175 -19.165 1.00 82.00 91 ILE A N 1
ATOM 658 C CA . ILE A 1 91 ? 19.954 -6.131 -18.293 1.00 82.00 91 ILE A CA 1
ATOM 659 C C . ILE A 1 91 ? 19.151 -6.122 -16.994 1.00 82.00 91 ILE A C 1
ATOM 661 O O . ILE A 1 91 ? 17.915 -6.173 -16.966 1.00 82.00 91 ILE A O 1
ATOM 665 N N . VAL A 1 92 ? 19.890 -6.059 -15.892 1.00 80.88 92 VAL A N 1
ATOM 666 C CA . VAL A 1 92 ? 19.311 -5.909 -14.565 1.00 80.88 92 VAL A CA 1
ATOM 667 C C . VAL A 1 92 ? 18.856 -4.466 -14.404 1.00 80.88 92 VAL A C 1
ATOM 669 O O . VAL A 1 92 ? 19.668 -3.544 -14.417 1.00 80.88 92 VAL A O 1
ATOM 672 N N . VAL A 1 93 ? 17.552 -4.291 -14.237 1.00 79.06 93 VAL A N 1
ATOM 673 C CA . VAL A 1 93 ? 16.917 -3.020 -13.896 1.00 79.06 93 VAL A CA 1
ATOM 674 C C . VAL A 1 93 ? 16.091 -3.282 -12.650 1.00 79.06 93 VAL A C 1
ATOM 676 O O . VAL A 1 93 ? 15.298 -4.220 -12.629 1.00 79.06 93 VAL A O 1
ATOM 679 N N . GLY A 1 94 ? 16.331 -2.503 -11.605 1.00 74.88 94 GLY A N 1
ATOM 680 C CA . GLY A 1 94 ? 15.685 -2.668 -10.312 1.00 74.88 94 GLY A CA 1
ATOM 681 C C . GLY A 1 94 ? 16.377 -1.826 -9.250 1.00 74.88 94 GLY A C 1
ATOM 682 O O . GLY A 1 94 ? 17.525 -1.409 -9.428 1.00 74.88 94 GLY A O 1
ATOM 683 N N . TYR A 1 95 ? 15.671 -1.583 -8.153 1.00 69.56 95 TYR A N 1
ATOM 684 C CA . TYR A 1 95 ? 16.150 -0.804 -7.018 1.00 69.56 95 TYR A CA 1
ATOM 685 C C . TYR A 1 95 ? 16.255 -1.689 -5.763 1.00 69.56 95 TYR A C 1
ATOM 687 O O . TYR A 1 95 ? 15.542 -2.683 -5.629 1.00 69.56 95 TYR A O 1
ATOM 695 N N . GLY A 1 96 ? 17.183 -1.356 -4.862 1.00 67.19 96 GLY A N 1
ATOM 696 C CA . GLY A 1 96 ? 17.415 -2.093 -3.617 1.00 67.19 96 GLY A CA 1
ATOM 697 C C . GLY A 1 96 ? 18.209 -3.402 -3.757 1.00 67.19 96 GLY A C 1
ATOM 698 O O . GLY A 1 96 ? 18.912 -3.664 -4.742 1.00 67.19 96 GLY A O 1
ATOM 699 N N . ASP A 1 97 ? 18.107 -4.231 -2.717 1.00 61.75 97 ASP A N 1
ATOM 700 C CA . ASP A 1 97 ? 18.931 -5.429 -2.521 1.00 61.75 97 ASP A CA 1
ATOM 701 C C . ASP A 1 97 ? 18.439 -6.665 -3.279 1.00 61.75 97 ASP A C 1
ATOM 703 O O . ASP A 1 97 ? 19.150 -7.665 -3.341 1.00 61.75 97 ASP A O 1
ATOM 707 N N . ALA A 1 98 ? 17.286 -6.601 -3.947 1.00 57.66 98 ALA A N 1
ATOM 708 C CA . ALA A 1 98 ? 16.783 -7.706 -4.764 1.00 57.66 98 ALA A CA 1
ATOM 709 C C . ALA A 1 98 ? 17.766 -8.100 -5.881 1.00 57.66 98 ALA A C 1
ATOM 711 O O . ALA A 1 98 ? 17.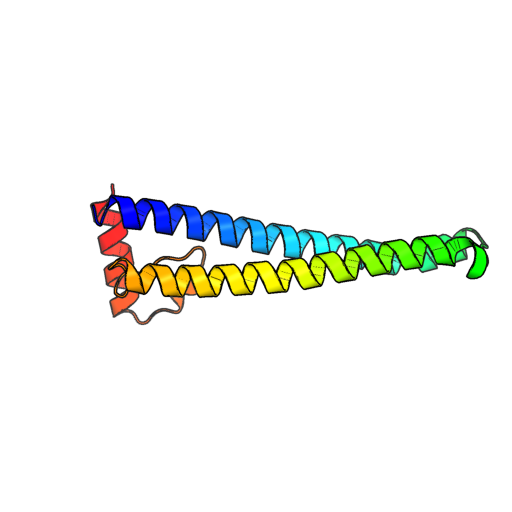909 -9.273 -6.217 1.00 57.66 98 ALA A O 1
ATOM 712 N N . GLY A 1 99 ? 18.545 -7.147 -6.405 1.00 56.91 99 GLY A N 1
ATOM 713 C CA . GLY A 1 99 ? 19.609 -7.463 -7.359 1.00 56.91 99 GLY A CA 1
ATOM 714 C C . GLY A 1 99 ? 20.789 -8.235 -6.745 1.00 56.91 99 GLY A C 1
ATOM 715 O O . GLY A 1 99 ? 21.542 -8.868 -7.481 1.00 56.91 99 GLY A O 1
ATOM 716 N N . LYS A 1 100 ? 20.931 -8.256 -5.411 1.00 57.66 100 LYS A N 1
ATOM 717 C CA . LYS A 1 100 ? 21.816 -9.184 -4.691 1.00 57.66 100 LYS A CA 1
ATOM 718 C C . LYS A 1 100 ? 21.220 -10.588 -4.605 1.00 57.66 100 LYS A C 1
ATOM 720 O O . LYS A 1 100 ? 21.910 -11.484 -4.161 1.00 57.66 100 LYS A O 1
ATOM 725 N N . LEU A 1 101 ? 19.993 -10.852 -5.031 1.00 57.59 101 LEU A N 1
ATOM 726 C CA . LEU A 1 101 ? 19.473 -12.224 -5.124 1.00 57.59 101 LEU A CA 1
ATOM 727 C C . LEU A 1 101 ? 19.727 -12.844 -6.502 1.00 57.59 101 LEU A C 1
ATOM 729 O O . LEU A 1 101 ? 19.490 -14.030 -6.710 1.00 57.59 101 LEU A O 1
ATOM 733 N N . LEU A 1 102 ? 20.279 -12.063 -7.433 1.00 61.03 102 LEU A N 1
ATOM 734 C CA . LEU A 1 102 ? 20.627 -12.548 -8.758 1.00 61.03 102 LEU A CA 1
ATOM 735 C C . LEU A 1 102 ? 21.845 -13.483 -8.716 1.00 61.03 102 LEU A C 1
ATOM 737 O O . LEU A 1 102 ? 22.772 -13.249 -7.927 1.00 61.03 102 LEU A O 1
ATOM 741 N N . PRO A 1 103 ? 21.895 -14.497 -9.599 1.00 61.09 103 PRO A N 1
ATOM 742 C CA . PRO A 1 103 ? 23.076 -15.335 -9.764 1.00 61.09 103 PRO A CA 1
ATOM 743 C C . PRO A 1 103 ? 24.297 -14.477 -10.129 1.00 61.09 103 PRO A C 1
ATOM 745 O O . PRO A 1 103 ? 24.173 -13.463 -10.819 1.00 61.09 103 PRO A O 1
ATOM 748 N N . ALA A 1 104 ? 25.492 -14.888 -9.691 1.00 60.09 104 ALA A N 1
ATOM 749 C CA . ALA A 1 104 ? 26.728 -14.096 -9.777 1.00 60.09 104 ALA A CA 1
ATOM 750 C C . ALA A 1 104 ? 27.013 -13.511 -11.179 1.00 60.09 104 ALA A C 1
ATOM 752 O O . ALA A 1 104 ? 27.459 -12.374 -11.302 1.00 60.09 104 ALA A O 1
ATOM 753 N N . LYS A 1 105 ? 26.664 -14.247 -12.242 1.00 59.31 105 LYS A N 1
ATOM 754 C CA . LYS A 1 105 ? 26.810 -13.819 -13.645 1.00 59.31 105 LYS A CA 1
ATOM 755 C C . LYS A 1 105 ? 25.941 -12.601 -14.005 1.00 59.31 105 LYS A C 1
ATOM 757 O O . LYS A 1 105 ? 26.366 -11.735 -14.762 1.00 59.31 105 LYS A O 1
ATOM 762 N N . ALA A 1 106 ? 24.737 -12.518 -13.442 1.00 56.97 106 ALA A N 1
ATOM 763 C CA . ALA A 1 106 ? 23.822 -11.395 -13.633 1.00 56.97 106 ALA A CA 1
ATOM 764 C C . ALA A 1 106 ? 24.215 -10.177 -12.776 1.00 56.97 106 ALA A C 1
ATOM 766 O O . ALA A 1 106 ? 24.040 -9.045 -13.223 1.00 56.97 106 ALA A O 1
ATOM 767 N N . ARG A 1 107 ? 24.818 -10.397 -11.595 1.00 57.62 107 ARG A N 1
ATOM 768 C CA . ARG A 1 107 ? 25.420 -9.321 -10.784 1.00 57.62 107 ARG A CA 1
ATOM 769 C C . ARG A 1 107 ? 26.619 -8.681 -11.492 1.00 57.62 107 ARG A C 1
ATOM 771 O O . ARG A 1 107 ? 26.642 -7.469 -11.647 1.00 57.62 107 ARG A O 1
ATOM 778 N N . ALA A 1 108 ? 27.530 -9.489 -12.038 1.00 59.72 108 ALA A N 1
ATOM 779 C CA . ALA A 1 108 ? 28.680 -8.996 -12.799 1.00 59.72 108 ALA A CA 1
ATOM 780 C C . ALA A 1 108 ? 28.266 -8.132 -14.008 1.00 59.72 108 ALA A C 1
ATOM 782 O O . ALA A 1 108 ? 28.848 -7.078 -14.252 1.00 59.72 108 ALA A O 1
ATOM 783 N N . ASN A 1 109 ? 27.214 -8.526 -14.736 1.00 58.50 109 ASN A N 1
ATOM 784 C CA . ASN A 1 109 ? 26.670 -7.715 -15.832 1.00 58.50 109 ASN A CA 1
ATOM 785 C C . ASN A 1 109 ? 26.064 -6.385 -15.360 1.00 58.50 109 ASN A C 1
ATOM 787 O O . ASN A 1 109 ? 26.172 -5.390 -16.075 1.00 58.50 109 ASN A O 1
ATOM 791 N N . ARG A 1 110 ? 25.436 -6.353 -14.178 1.00 62.09 110 ARG A N 1
ATOM 792 C CA . ARG A 1 110 ? 24.900 -5.125 -13.574 1.00 62.09 110 ARG A CA 1
ATOM 793 C C . ARG A 1 110 ? 26.028 -4.158 -13.217 1.00 62.09 110 ARG A C 1
ATOM 795 O O . ARG A 1 110 ? 25.956 -3.000 -13.616 1.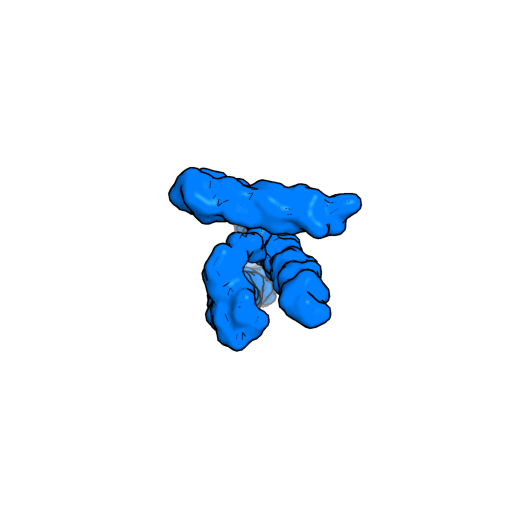00 62.09 110 ARG A O 1
ATOM 802 N N . ASP A 1 111 ? 27.066 -4.647 -12.544 1.00 62.41 111 ASP A N 1
ATOM 803 C CA . ASP A 1 111 ? 28.189 -3.824 -12.082 1.00 62.41 111 ASP A CA 1
ATOM 804 C C . ASP A 1 111 ? 28.984 -3.246 -13.268 1.00 62.41 111 ASP A C 1
ATOM 806 O O . ASP A 1 111 ? 29.328 -2.061 -13.285 1.00 62.41 111 ASP A O 1
ATOM 810 N N . MET A 1 112 ? 29.180 -4.042 -14.328 1.00 59.41 112 MET A N 1
ATOM 811 C CA . MET A 1 112 ? 29.777 -3.576 -15.588 1.00 59.41 112 MET A CA 1
ATOM 812 C C . MET A 1 112 ? 28.912 -2.540 -16.320 1.00 59.41 112 MET A C 1
ATOM 814 O O . MET A 1 112 ? 29.450 -1.622 -16.940 1.00 59.41 112 MET A O 1
ATOM 818 N N . ALA A 1 113 ? 27.582 -2.674 -16.274 1.00 58.53 113 ALA A N 1
ATOM 819 C CA . ALA A 1 113 ? 26.670 -1.707 -16.883 1.00 58.53 113 ALA A CA 1
ATOM 820 C C . ALA A 1 113 ? 26.666 -0.370 -16.124 1.00 58.53 113 ALA A C 1
ATOM 822 O O . ALA A 1 113 ? 26.645 0.678 -16.765 1.00 58.53 113 ALA A O 1
ATOM 823 N N . SER A 1 114 ? 26.756 -0.391 -14.788 1.00 57.12 114 SER A N 1
ATOM 824 C CA . SER A 1 114 ? 26.925 0.824 -13.980 1.00 57.12 114 SER A CA 1
ATOM 825 C C . SER A 1 114 ? 28.290 1.486 -14.176 1.00 57.12 114 SER A C 1
ATOM 827 O O . SER A 1 114 ? 28.358 2.707 -14.237 1.00 57.12 114 SER A O 1
ATOM 829 N N . ALA A 1 115 ? 29.363 0.706 -14.348 1.00 55.16 115 ALA A N 1
ATOM 830 C CA . ALA A 1 115 ? 30.710 1.240 -14.560 1.00 55.16 115 ALA A CA 1
ATOM 831 C C . ALA A 1 115 ? 30.905 1.890 -15.943 1.00 55.16 115 ALA A C 1
ATOM 833 O O . ALA A 1 115 ? 31.725 2.786 -16.080 1.00 55.16 115 ALA A O 1
ATOM 834 N N . LYS A 1 116 ? 30.152 1.470 -16.971 1.00 49.31 116 LYS A N 1
ATOM 835 C CA . LYS A 1 116 ? 30.165 2.097 -18.311 1.00 49.31 116 LYS A CA 1
ATOM 836 C C . LYS A 1 116 ? 29.297 3.357 -18.425 1.00 49.31 116 LYS A C 1
ATOM 838 O O . LYS A 1 116 ? 29.283 3.989 -19.482 1.00 49.31 116 LYS A O 1
ATOM 843 N N . ALA A 1 117 ? 28.513 3.666 -17.395 1.00 46.72 117 ALA A N 1
ATOM 844 C CA . ALA A 1 117 ? 27.623 4.822 -17.366 1.00 46.72 117 ALA A CA 1
ATOM 845 C C . ALA A 1 117 ? 28.215 6.029 -16.611 1.00 46.72 117 ALA A C 1
ATOM 847 O O . ALA A 1 117 ? 27.662 7.120 -16.754 1.00 46.72 117 ALA A O 1
ATOM 848 N N . ALA A 1 118 ? 29.307 5.829 -15.861 1.00 45.62 118 ALA A N 1
ATOM 849 C CA . ALA A 1 118 ? 30.125 6.862 -15.218 1.00 45.62 118 ALA A CA 1
ATOM 850 C C . ALA A 1 118 ? 31.282 7.298 -16.130 1.00 45.62 118 ALA A C 1
ATOM 852 O O . ALA A 1 118 ? 31.679 8.478 -16.029 1.00 45.62 118 ALA A O 1
#